Protein AF-A0AAP3HEU4-F1 (afdb_monomer)

Nearest PDB structures (foldseek):
  7ubt-assembly1_A  TM=2.740E-01  e=4.460E+00  Homo sapiens

Secondary structure (DSSP, 8-state):
--SHHHHHHHHHHHHHHHHHHHHHHHHHHHHHHHTTS-STTHHHHHT--HHHH--HHHHHT-S-HHHHHHHHHHHHHHHHHHHHHHHH-TTTHHHHHTTTHHHHHHHHHHHHHHHHS--

Sequence (119 aa):
MNNTETDDAFNELNNLLQLLLPELNAFKDLVKDMAKVDSPYQKSFNHIVILLNMTESQIQSNIDIQKTIILIVKELNSFSQILDKISTDHDVIELYSKGDLLDKCVNLQTNLIKKFGSS

Radius of gyration: 16.35 Å; Cα contacts (8 Å, |Δi|>4): 68; chains: 1; bounding box: 33×30×54 Å

Organism: Legionella pneumophila (NCBI:txid446)

Mean predicted aligned error: 6.23 Å

pLDDT: mean 82.94, std 11.06, range [43.22, 93.25]

Structure (mmCIF, N/CA/C/O backbone):
data_AF-A0AAP3HEU4-F1
#
_entry.id   AF-A0AAP3HEU4-F1
#
loop_
_atom_site.group_PDB
_atom_site.id
_atom_site.type_symbol
_atom_site.label_atom_id
_atom_site.label_alt_id
_atom_site.label_comp_id
_atom_site.label_asym_id
_atom_site.label_entity_id
_atom_site.label_seq_id
_atom_site.pdbx_PDB_ins_code
_atom_site.Cartn_x
_atom_site.Cartn_y
_atom_site.Cartn_z
_atom_site.occupancy
_atom_site.B_iso_or_equiv
_atom_site.auth_seq_id
_atom_site.auth_comp_id
_atom_site.auth_asym_id
_atom_site.auth_atom_id
_atom_site.pdbx_PDB_model_num
ATOM 1 N N . MET A 1 1 ? -16.391 7.093 38.609 1.00 46.06 1 MET A N 1
ATOM 2 C CA . MET A 1 1 ? -15.994 8.117 37.619 1.00 46.06 1 MET A CA 1
ATOM 3 C C . MET A 1 1 ? -14.765 7.588 36.892 1.00 46.06 1 MET A C 1
ATOM 5 O O . MET A 1 1 ? -13.949 6.984 37.577 1.00 46.06 1 MET A O 1
ATOM 9 N N . ASN A 1 2 ? -14.700 7.778 35.565 1.00 43.22 2 ASN A N 1
ATOM 10 C CA . ASN A 1 2 ? -13.599 7.451 34.623 1.00 43.22 2 ASN A CA 1
ATOM 11 C C . ASN A 1 2 ? -13.754 6.242 33.668 1.00 43.22 2 ASN A C 1
ATOM 13 O O . ASN A 1 2 ? -12.744 5.663 33.299 1.00 43.22 2 ASN A O 1
ATOM 17 N N . ASN A 1 3 ? -14.963 5.895 33.202 1.00 51.62 3 ASN A N 1
ATOM 18 C CA . ASN A 1 3 ? -15.101 4.961 32.058 1.00 51.62 3 ASN A CA 1
ATOM 19 C C . ASN A 1 3 ? -15.446 5.646 30.721 1.00 51.62 3 ASN A C 1
ATOM 21 O O . ASN A 1 3 ? -15.232 5.059 29.675 1.00 51.62 3 ASN A O 1
ATOM 25 N N . THR A 1 4 ? -15.947 6.884 30.723 1.00 55.34 4 THR A N 1
ATOM 26 C CA . THR A 1 4 ? -16.428 7.548 29.497 1.00 55.34 4 THR A CA 1
ATOM 27 C C . THR A 1 4 ? -15.299 8.043 28.588 1.00 55.34 4 THR A C 1
ATOM 29 O O . THR A 1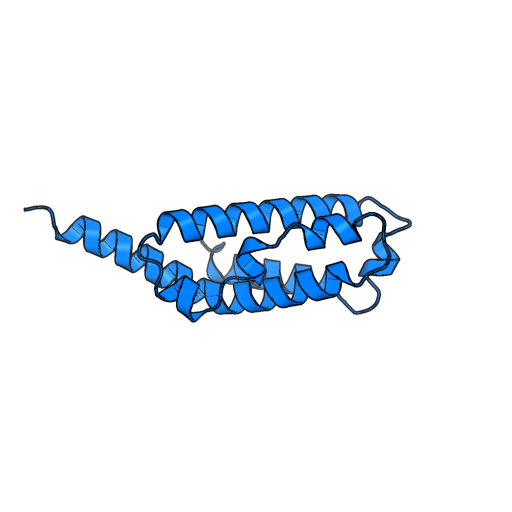 4 ? -15.367 7.856 27.384 1.00 55.34 4 THR A O 1
ATOM 32 N N . GLU A 1 5 ? -14.215 8.593 29.146 1.00 55.31 5 GLU A N 1
ATOM 33 C CA . GLU A 1 5 ? -13.102 9.135 28.342 1.00 55.31 5 GLU A CA 1
ATOM 34 C C . GLU A 1 5 ? -12.313 8.049 27.590 1.00 55.31 5 GLU A C 1
ATOM 36 O O . GLU A 1 5 ? -11.779 8.289 26.509 1.00 55.31 5 GLU A O 1
ATOM 41 N N . THR A 1 6 ? -12.228 6.843 28.158 1.00 61.78 6 THR A N 1
ATOM 42 C CA . THR A 1 6 ? -11.508 5.715 27.545 1.00 61.78 6 THR A CA 1
ATOM 43 C C . THR A 1 6 ? -12.317 5.089 26.413 1.00 61.78 6 THR A C 1
ATOM 45 O O . THR A 1 6 ? -11.745 4.725 25.385 1.00 61.78 6 THR A O 1
ATOM 48 N N . ASP A 1 7 ? -13.639 5.025 26.580 1.00 73.31 7 ASP A N 1
ATOM 49 C CA . ASP A 1 7 ? -14.566 4.550 25.555 1.00 73.31 7 ASP A CA 1
ATOM 50 C C . ASP A 1 7 ? -14.636 5.533 24.375 1.00 73.31 7 ASP A C 1
ATOM 52 O O . ASP A 1 7 ? -14.619 5.108 23.220 1.00 73.31 7 ASP A O 1
ATOM 56 N N . ASP A 1 8 ? -14.623 6.844 24.638 1.00 80.38 8 ASP A N 1
ATOM 57 C CA . ASP A 1 8 ? -14.646 7.876 23.594 1.00 80.38 8 ASP A CA 1
ATOM 58 C C . ASP A 1 8 ? -13.374 7.851 22.731 1.00 80.38 8 ASP A C 1
ATOM 60 O O . ASP A 1 8 ? -13.462 7.803 21.502 1.00 80.38 8 ASP A O 1
ATOM 64 N N . ALA A 1 9 ? -12.192 7.779 23.353 1.00 79.38 9 ALA A N 1
ATOM 65 C CA . ALA A 1 9 ? -10.923 7.678 22.629 1.00 79.38 9 ALA A CA 1
ATOM 66 C C . ALA A 1 9 ? -10.810 6.372 21.821 1.00 79.38 9 ALA A C 1
ATOM 68 O O . ALA A 1 9 ? -10.299 6.360 20.700 1.00 79.38 9 ALA A O 1
ATOM 69 N N . PHE A 1 10 ? -11.303 5.256 22.368 1.00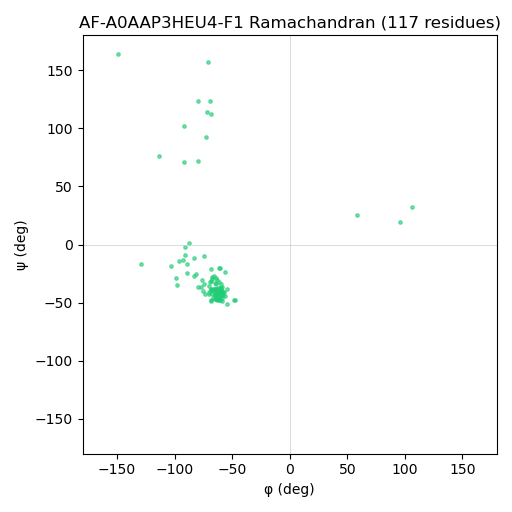 82.50 10 PHE A N 1
ATOM 70 C CA . PHE A 1 10 ? -11.346 3.985 21.647 1.00 82.50 10 PHE A CA 1
ATOM 71 C C . PHE A 1 10 ? -12.278 4.058 20.431 1.00 82.50 10 PHE A C 1
ATOM 73 O O . PHE A 1 10 ? -11.908 3.619 19.339 1.00 82.50 10 PHE A O 1
ATOM 80 N N . ASN A 1 11 ? -13.462 4.651 20.596 1.00 84.44 11 ASN A N 1
ATOM 81 C CA . ASN A 1 11 ? -14.427 4.835 19.516 1.00 84.44 11 ASN A CA 1
ATOM 82 C C . ASN A 1 11 ? -13.880 5.747 18.413 1.00 84.44 11 ASN A C 1
ATOM 84 O O . ASN A 1 11 ? -14.064 5.453 17.232 1.00 84.44 11 ASN A O 1
ATOM 88 N N . GLU A 1 12 ? -13.166 6.813 18.772 1.00 85.25 12 GLU A N 1
ATOM 89 C CA . GLU A 1 12 ? -12.514 7.703 17.812 1.00 85.25 12 GLU A CA 1
ATOM 90 C C . GLU A 1 12 ? -11.439 6.970 17.001 1.00 85.25 12 GLU A C 1
ATOM 92 O O . GLU A 1 12 ? -11.460 7.011 15.769 1.00 85.25 12 GLU A O 1
ATOM 97 N N . LEU A 1 13 ? -10.558 6.211 17.662 1.00 84.06 13 LEU A N 1
ATOM 98 C CA . LEU A 1 13 ? -9.556 5.388 16.978 1.00 84.06 13 LEU A CA 1
ATOM 99 C C . LEU A 1 13 ? -10.202 4.352 16.053 1.00 84.06 13 LEU A C 1
ATOM 101 O O . LEU A 1 13 ? -9.718 4.134 14.941 1.00 84.06 13 LEU A O 1
ATOM 105 N N . ASN A 1 14 ? -11.303 3.733 16.484 1.00 83.69 14 ASN A N 1
ATOM 106 C CA . ASN A 1 14 ? -12.040 2.778 15.663 1.00 83.69 14 ASN A CA 1
ATOM 107 C C . ASN A 1 14 ? -12.637 3.455 14.428 1.00 83.69 14 ASN A C 1
ATOM 109 O O . ASN A 1 14 ? -12.459 2.962 13.317 1.00 83.69 14 ASN A O 1
ATOM 113 N N . ASN A 1 15 ? -13.253 4.625 14.588 1.00 86.00 15 ASN A N 1
ATOM 114 C CA . ASN A 1 15 ? -13.780 5.403 13.469 1.00 86.00 15 ASN A CA 1
ATOM 115 C C . ASN A 1 15 ? -12.675 5.790 12.473 1.00 86.00 15 ASN A C 1
ATOM 117 O O . ASN A 1 15 ? -12.856 5.629 11.265 1.00 86.00 15 ASN A O 1
ATOM 121 N N . LEU A 1 16 ? -11.511 6.229 12.960 1.00 85.19 16 LEU A N 1
ATOM 122 C CA . LEU A 1 16 ? -10.353 6.530 12.113 1.00 85.19 16 LEU A CA 1
ATOM 123 C C . LEU A 1 16 ? -9.886 5.294 11.334 1.00 85.19 16 LEU A C 1
ATOM 125 O O . LEU A 1 16 ? -9.630 5.380 10.131 1.00 85.19 16 LEU A O 1
ATOM 129 N N . LEU A 1 17 ? -9.829 4.133 11.989 1.00 85.31 17 LEU A N 1
ATOM 130 C CA . LEU A 1 17 ? -9.461 2.879 11.340 1.00 85.31 17 LEU A CA 1
ATOM 131 C C . LEU A 1 17 ? -10.474 2.479 10.256 1.00 85.31 17 LEU A C 1
ATOM 133 O O . LEU A 1 17 ? -10.060 2.092 9.164 1.00 85.31 17 LEU A O 1
ATOM 137 N N . GLN A 1 18 ? -11.780 2.635 10.505 1.00 84.50 18 GLN A N 1
ATOM 138 C CA . GLN A 1 18 ? -12.824 2.373 9.504 1.00 84.50 18 GLN A CA 1
ATOM 139 C C . GLN A 1 18 ? -12.690 3.282 8.276 1.00 84.50 18 GLN A C 1
ATOM 141 O O . GLN A 1 18 ? -12.808 2.817 7.143 1.00 84.50 18 GLN A O 1
ATOM 146 N N . LEU A 1 19 ? -12.392 4.569 8.475 1.00 86.44 19 LEU A N 1
ATOM 147 C CA . LEU A 1 19 ? -12.167 5.512 7.372 1.00 86.44 19 LEU A CA 1
ATOM 148 C C . LEU A 1 19 ? -10.937 5.148 6.527 1.00 86.44 19 LEU A C 1
ATOM 150 O O . LEU A 1 19 ? -10.896 5.446 5.324 1.00 86.44 19 LEU A O 1
ATOM 154 N N . LEU A 1 20 ? -9.950 4.503 7.153 1.00 85.75 20 LEU A N 1
ATOM 155 C CA . LEU A 1 20 ? -8.694 4.100 6.535 1.00 85.75 20 LEU A CA 1
ATOM 156 C C . LEU A 1 20 ? -8.797 2.769 5.774 1.00 85.75 20 LEU A C 1
ATOM 158 O O . LEU A 1 20 ? -8.058 2.579 4.812 1.00 85.75 20 LEU A O 1
ATOM 162 N N . LEU A 1 21 ? -9.717 1.870 6.146 1.00 85.38 21 LEU A N 1
ATOM 163 C CA . LEU A 1 21 ? -9.851 0.524 5.560 1.00 85.38 21 LEU A CA 1
ATOM 164 C C . LEU A 1 21 ? -9.857 0.479 4.018 1.00 85.38 21 LEU A C 1
ATOM 166 O O . LEU A 1 21 ? -9.084 -0.310 3.466 1.00 85.38 21 LEU A O 1
ATOM 170 N N . PRO A 1 22 ? -10.633 1.317 3.297 1.00 86.94 22 PRO A N 1
ATOM 171 C CA . PRO A 1 22 ? -10.604 1.319 1.834 1.00 86.94 22 PRO A CA 1
ATOM 172 C C . PRO A 1 22 ? -9.213 1.638 1.276 1.00 86.94 22 PRO A C 1
ATOM 174 O O . PRO A 1 22 ? -8.773 1.023 0.306 1.00 86.94 22 PRO A O 1
ATOM 177 N N . GLU A 1 23 ? -8.491 2.545 1.936 1.00 88.19 23 GLU A N 1
ATOM 178 C CA . GLU A 1 23 ? -7.147 2.945 1.519 1.00 88.19 23 GLU A CA 1
ATOM 179 C C . GLU A 1 23 ? -6.105 1.890 1.873 1.00 88.19 23 GLU A C 1
ATOM 181 O O . GLU A 1 23 ? -5.154 1.699 1.122 1.00 88.19 23 GLU A O 1
ATOM 186 N N . LEU A 1 24 ? -6.302 1.137 2.959 1.00 87.69 24 LEU A N 1
ATOM 187 C CA . LEU A 1 24 ? -5.466 -0.026 3.256 1.00 87.69 24 LEU A CA 1
ATOM 188 C C . LEU A 1 24 ? -5.634 -1.113 2.199 1.00 87.69 24 LEU A C 1
ATOM 190 O O . LEU A 1 24 ? -4.650 -1.741 1.827 1.00 87.69 24 LEU A O 1
ATOM 194 N N . ASN A 1 25 ? -6.846 -1.342 1.696 1.00 85.88 25 ASN A N 1
ATOM 195 C CA . ASN A 1 25 ? -7.062 -2.311 0.624 1.00 85.88 25 ASN A CA 1
ATOM 196 C C . ASN A 1 25 ? -6.392 -1.852 -0.683 1.00 85.88 25 ASN A C 1
ATOM 198 O O . ASN A 1 25 ? -5.627 -2.619 -1.268 1.00 85.88 25 ASN A O 1
ATOM 202 N N . ALA A 1 26 ? -6.565 -0.583 -1.070 1.00 88.25 26 ALA A N 1
ATOM 203 C CA . ALA A 1 26 ? -5.864 -0.004 -2.219 1.00 88.25 26 ALA A CA 1
ATOM 204 C C . ALA A 1 26 ? -4.333 -0.073 -2.062 1.00 88.25 26 ALA A C 1
ATOM 206 O O . ALA A 1 26 ? -3.623 -0.434 -3.000 1.00 88.25 26 ALA A O 1
ATOM 207 N N . PHE A 1 27 ? -3.824 0.201 -0.859 1.00 90.25 27 PHE A N 1
ATOM 208 C CA . PHE A 1 27 ? -2.411 0.062 -0.521 1.00 90.25 27 PHE A CA 1
ATOM 209 C C . PHE A 1 27 ? -1.912 -1.377 -0.689 1.00 90.25 27 PHE A C 1
ATOM 211 O O . PHE A 1 27 ? -0.861 -1.593 -1.288 1.00 90.25 27 PHE A O 1
ATOM 218 N N . LYS A 1 28 ? -2.662 -2.377 -0.205 1.00 88.88 28 LYS A N 1
ATOM 219 C CA . LYS A 1 28 ? -2.275 -3.791 -0.337 1.00 88.88 28 LYS A CA 1
ATOM 220 C C . LYS A 1 28 ? -2.150 -4.209 -1.797 1.00 88.88 28 LYS A C 1
ATOM 222 O O . LYS A 1 28 ? -1.188 -4.883 -2.161 1.00 88.88 28 LYS A O 1
ATOM 227 N N . ASP A 1 29 ? -3.111 -3.825 -2.627 1.00 89.19 29 ASP A N 1
ATOM 228 C CA . ASP A 1 29 ? -3.085 -4.172 -4.047 1.00 89.19 29 ASP A CA 1
ATOM 229 C C . ASP A 1 29 ? -1.948 -3.455 -4.775 1.00 89.19 29 ASP A C 1
ATOM 231 O O . ASP A 1 29 ? -1.223 -4.076 -5.554 1.00 89.19 29 ASP A O 1
ATOM 235 N N . LEU A 1 30 ? -1.699 -2.193 -4.425 1.00 91.19 30 LEU A N 1
ATOM 236 C CA . LEU A 1 30 ? -0.579 -1.429 -4.954 1.00 91.19 30 LEU A CA 1
ATOM 237 C C . LEU A 1 30 ? 0.771 -2.062 -4.605 1.00 91.19 30 LEU A C 1
ATOM 239 O O . LEU A 1 30 ? 1.597 -2.253 -5.490 1.00 91.19 30 LEU A O 1
ATOM 243 N N . VAL A 1 31 ? 0.995 -2.454 -3.348 1.00 91.69 31 VAL A N 1
ATOM 244 C CA . VAL A 1 31 ? 2.230 -3.140 -2.930 1.00 91.69 31 VAL A CA 1
ATOM 245 C C . VAL A 1 31 ? 2.421 -4.450 -3.699 1.00 91.69 31 VAL A C 1
ATOM 247 O O . VAL A 1 31 ? 3.533 -4.736 -4.145 1.00 91.69 31 VAL A O 1
ATOM 250 N N . LYS A 1 32 ? 1.353 -5.234 -3.907 1.00 90.12 32 LYS A N 1
ATOM 251 C CA . LYS A 1 32 ? 1.419 -6.471 -4.705 1.00 90.12 32 LYS A CA 1
ATOM 252 C C . LYS A 1 32 ? 1.797 -6.198 -6.155 1.00 90.12 32 LYS A C 1
ATOM 254 O O . LYS A 1 32 ? 2.556 -6.972 -6.728 1.00 90.12 32 LYS A O 1
ATOM 259 N N . ASP A 1 33 ? 1.262 -5.142 -6.756 1.00 91.50 33 ASP A N 1
ATOM 260 C CA . ASP A 1 33 ? 1.595 -4.775 -8.131 1.00 91.50 33 ASP A CA 1
ATOM 261 C C . ASP A 1 33 ? 3.036 -4.256 -8.239 1.00 91.50 33 ASP A C 1
ATOM 263 O O . ASP A 1 33 ? 3.785 -4.704 -9.105 1.00 91.50 33 ASP A O 1
ATOM 267 N N . MET A 1 34 ? 3.472 -3.422 -7.293 1.00 92.12 34 MET A N 1
ATOM 268 C CA . MET A 1 34 ? 4.854 -2.940 -7.184 1.00 92.12 34 MET A CA 1
ATOM 269 C C . MET A 1 34 ? 5.868 -4.081 -7.000 1.00 92.12 34 MET A C 1
ATOM 271 O O . MET A 1 34 ? 6.982 -4.018 -7.521 1.00 92.12 34 MET A O 1
ATOM 275 N N . ALA A 1 35 ? 5.481 -5.149 -6.297 1.00 91.88 35 ALA A N 1
ATOM 276 C CA . ALA A 1 35 ? 6.299 -6.342 -6.083 1.00 91.88 35 ALA A CA 1
ATOM 277 C C . ALA A 1 35 ? 6.418 -7.259 -7.320 1.00 91.88 35 ALA A C 1
ATOM 279 O O . ALA A 1 35 ? 7.217 -8.200 -7.318 1.00 91.88 35 ALA A O 1
ATOM 280 N N . LYS A 1 36 ? 5.635 -7.018 -8.380 1.00 91.62 36 LYS A N 1
ATOM 281 C CA . LYS A 1 36 ? 5.745 -7.744 -9.659 1.00 91.62 36 LYS A CA 1
ATOM 282 C C . LYS A 1 36 ? 6.717 -7.081 -10.630 1.00 91.62 36 LYS A C 1
ATOM 284 O O . LYS A 1 36 ? 7.114 -7.724 -11.598 1.00 91.62 36 LYS A O 1
ATOM 289 N N . VAL A 1 37 ? 7.073 -5.819 -10.396 1.00 92.62 37 VAL A N 1
ATOM 290 C CA . VAL A 1 37 ? 8.024 -5.092 -11.239 1.00 92.62 37 VAL A CA 1
ATOM 291 C C . VAL A 1 37 ? 9.410 -5.698 -11.044 1.00 92.62 37 VAL A C 1
ATOM 293 O O . VAL A 1 37 ? 9.902 -5.775 -9.917 1.00 92.62 37 VAL A O 1
ATOM 296 N N . ASP A 1 38 ? 10.028 -6.132 -12.140 1.00 92.44 38 ASP A N 1
ATOM 297 C CA . ASP A 1 38 ? 11.398 -6.642 -12.144 1.00 92.44 38 ASP A CA 1
ATOM 298 C C . ASP A 1 38 ? 12.371 -5.474 -11.950 1.00 92.44 38 ASP A C 1
ATOM 300 O O . ASP A 1 38 ? 12.712 -4.753 -12.887 1.00 92.44 38 ASP A O 1
ATOM 304 N N . SER A 1 39 ? 12.732 -5.218 -10.694 1.00 92.19 39 SER A N 1
ATOM 305 C CA . SER A 1 39 ? 13.608 -4.118 -10.304 1.00 92.19 39 SER A CA 1
ATOM 306 C C . SER A 1 39 ? 14.431 -4.478 -9.062 1.00 92.19 39 SER A C 1
ATOM 308 O O . SER A 1 39 ? 14.053 -5.370 -8.289 1.00 92.19 39 SER A O 1
ATOM 310 N N . PRO A 1 40 ? 15.507 -3.725 -8.770 1.00 92.75 40 PRO A N 1
ATOM 311 C CA . PRO A 1 40 ? 16.252 -3.865 -7.518 1.00 92.75 40 PRO A CA 1
ATOM 312 C C . PRO A 1 40 ? 15.387 -3.701 -6.253 1.00 92.75 40 PRO A C 1
ATOM 314 O O . PRO A 1 40 ? 15.737 -4.218 -5.190 1.00 92.75 40 PRO A O 1
ATOM 317 N N . TYR A 1 41 ? 14.243 -3.012 -6.348 1.00 92.31 41 TYR A N 1
ATOM 318 C CA . TYR A 1 41 ? 13.341 -2.747 -5.224 1.00 92.31 41 TYR A CA 1
ATOM 319 C C . TYR A 1 41 ? 12.254 -3.806 -5.035 1.00 92.31 41 TYR A C 1
ATOM 321 O O . TYR A 1 41 ? 11.598 -3.796 -3.994 1.00 92.31 41 TYR A O 1
ATOM 329 N N . GLN A 1 42 ? 12.094 -4.751 -5.967 1.00 90.75 42 GLN A N 1
ATOM 330 C CA . GLN A 1 42 ? 11.061 -5.790 -5.925 1.00 90.75 42 GLN A CA 1
ATOM 331 C C . GLN A 1 42 ? 10.971 -6.488 -4.555 1.00 90.75 42 GLN A C 1
ATOM 333 O O . GLN A 1 42 ? 9.900 -6.604 -3.955 1.00 90.75 42 GLN A O 1
ATOM 338 N N . LYS A 1 43 ? 12.121 -6.906 -4.008 1.00 88.50 43 LYS A N 1
ATOM 339 C CA . LYS A 1 43 ? 12.199 -7.582 -2.701 1.00 88.50 43 LYS A CA 1
ATOM 340 C C . LYS A 1 43 ? 11.805 -6.681 -1.528 1.00 88.50 43 LYS A C 1
ATOM 342 O O . LYS A 1 43 ? 11.322 -7.191 -0.524 1.00 88.50 43 LYS A O 1
ATOM 347 N N . SER A 1 44 ? 11.976 -5.366 -1.657 1.00 89.44 44 SER A N 1
ATOM 348 C CA . SER A 1 44 ? 11.594 -4.407 -0.615 1.00 89.44 44 SER A CA 1
ATOM 349 C C . SER A 1 44 ? 10.077 -4.364 -0.433 1.00 89.44 44 SER A C 1
ATOM 351 O O . SER A 1 44 ? 9.606 -4.335 0.700 1.00 89.44 44 SER A O 1
ATOM 353 N N . PHE A 1 45 ? 9.307 -4.450 -1.523 1.00 88.44 45 PHE A N 1
ATOM 354 C CA . PHE A 1 45 ? 7.845 -4.540 -1.445 1.00 88.44 45 PHE A CA 1
ATOM 355 C C . PHE A 1 45 ? 7.374 -5.888 -0.895 1.00 88.44 45 PHE A C 1
ATOM 357 O O . PHE A 1 45 ? 6.441 -5.924 -0.099 1.00 88.44 45 PHE A O 1
ATOM 364 N N . ASN A 1 46 ? 8.070 -6.985 -1.215 1.00 77.56 46 ASN A N 1
ATOM 365 C CA . ASN A 1 46 ? 7.785 -8.298 -0.621 1.00 77.56 46 ASN A CA 1
ATOM 366 C C . ASN A 1 46 ? 7.967 -8.334 0.902 1.00 77.56 46 ASN A C 1
ATOM 368 O O . ASN A 1 46 ? 7.444 -9.241 1.537 1.00 77.56 46 ASN A O 1
ATOM 372 N N . HIS A 1 47 ? 8.712 -7.397 1.496 1.00 77.94 47 HIS A N 1
ATOM 373 C CA . HIS A 1 47 ? 8.879 -7.314 2.948 1.00 77.94 47 HIS A CA 1
ATOM 374 C C . HIS A 1 47 ? 7.729 -6.575 3.655 1.00 77.94 47 HIS A C 1
ATOM 376 O O . HIS A 1 47 ? 7.604 -6.697 4.873 1.00 77.94 47 HIS A O 1
ATOM 382 N N . ILE A 1 48 ? 6.848 -5.892 2.914 1.00 82.62 48 ILE A N 1
ATOM 383 C CA . ILE A 1 48 ? 5.620 -5.274 3.439 1.00 82.62 48 ILE A CA 1
ATOM 384 C C . ILE A 1 48 ? 4.561 -6.375 3.586 1.00 82.62 48 ILE A C 1
ATOM 386 O O . ILE A 1 48 ? 3.649 -6.505 2.782 1.00 82.62 48 ILE A O 1
ATOM 390 N N . VAL A 1 49 ? 4.723 -7.258 4.574 1.00 67.38 49 VAL A N 1
ATOM 391 C CA . VAL A 1 49 ? 3.968 -8.529 4.659 1.00 67.38 49 VAL A CA 1
ATOM 392 C C . VAL A 1 49 ? 2.768 -8.446 5.600 1.00 67.38 49 VAL A C 1
ATOM 394 O O . VAL A 1 49 ? 1.737 -9.074 5.360 1.00 67.38 49 VAL A O 1
ATOM 397 N N . ILE A 1 50 ? 2.882 -7.688 6.692 1.00 69.12 50 ILE A N 1
ATOM 398 C CA . ILE A 1 50 ? 1.920 -7.772 7.800 1.00 69.12 50 ILE A CA 1
ATOM 399 C C . ILE A 1 50 ? 0.553 -7.236 7.374 1.00 69.12 50 ILE A C 1
ATOM 401 O O . ILE A 1 50 ? -0.448 -7.930 7.536 1.00 69.12 50 ILE A O 1
ATOM 405 N N . LEU A 1 51 ? 0.502 -6.057 6.747 1.00 68.69 51 LEU A N 1
ATOM 406 C CA . LEU A 1 51 ? -0.760 -5.523 6.228 1.00 68.69 51 LEU A CA 1
ATOM 407 C C . LEU A 1 51 ? -1.342 -6.383 5.107 1.00 68.69 51 LEU A C 1
ATOM 409 O O . LEU A 1 51 ? -2.556 -6.572 5.069 1.00 68.69 51 LEU A O 1
ATOM 413 N N . LEU A 1 52 ? -0.499 -6.930 4.225 1.00 70.75 52 LEU A N 1
ATOM 414 C CA . LEU A 1 52 ? -0.949 -7.795 3.130 1.00 70.75 52 LEU A CA 1
ATOM 415 C C . LEU A 1 52 ? -1.650 -9.061 3.636 1.00 70.75 52 LEU A C 1
ATOM 417 O O . LEU A 1 52 ? -2.580 -9.534 2.985 1.00 70.75 52 LEU A O 1
ATOM 421 N N . ASN A 1 53 ? -1.228 -9.575 4.793 1.00 74.75 53 ASN A N 1
ATOM 422 C CA . ASN A 1 53 ? -1.745 -10.811 5.377 1.00 74.75 53 ASN A CA 1
ATOM 423 C C . ASN A 1 53 ? -2.900 -10.605 6.365 1.00 74.75 53 ASN A C 1
ATOM 425 O O . ASN A 1 53 ? -3.565 -11.576 6.723 1.00 74.75 53 ASN A O 1
ATOM 429 N N . MET A 1 54 ? -3.156 -9.375 6.817 1.00 75.31 54 MET A N 1
ATOM 430 C CA . MET A 1 54 ? -4.317 -9.082 7.656 1.00 75.31 54 MET A CA 1
ATOM 431 C C . MET A 1 54 ? -5.572 -8.956 6.790 1.00 75.31 54 MET A C 1
ATOM 433 O O . MET A 1 54 ? -5.644 -8.120 5.888 1.00 75.31 54 MET A O 1
ATOM 437 N N . THR A 1 55 ? -6.592 -9.755 7.082 1.00 72.94 55 THR A N 1
ATOM 438 C CA . THR A 1 55 ? -7.936 -9.576 6.518 1.00 72.94 55 THR A CA 1
ATOM 439 C C . THR A 1 55 ? -8.606 -8.337 7.109 1.00 72.94 55 THR A C 1
ATOM 441 O O . THR A 1 55 ? -8.280 -7.901 8.212 1.00 72.94 55 THR A O 1
ATOM 444 N N . GLU A 1 56 ? -9.576 -7.773 6.394 1.00 73.06 56 GLU A N 1
ATOM 445 C CA . GLU A 1 56 ? -10.387 -6.657 6.895 1.00 73.06 56 GLU A CA 1
ATOM 446 C C . GLU A 1 56 ? -11.085 -7.011 8.216 1.00 73.06 56 GLU A C 1
ATOM 448 O O . GLU A 1 5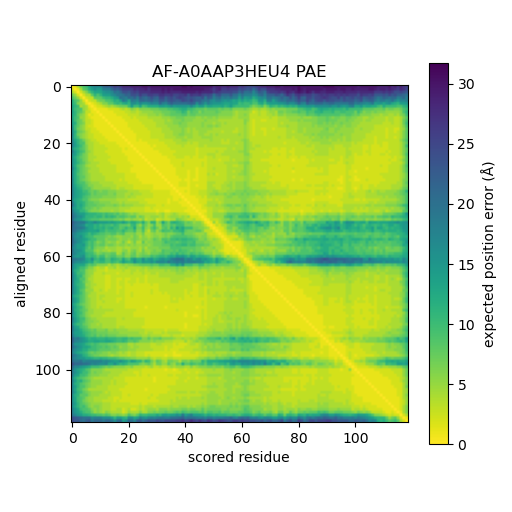6 ? -11.023 -6.244 9.172 1.00 73.06 56 GLU A O 1
ATOM 453 N N . SER A 1 57 ? -11.610 -8.237 8.324 1.00 73.00 57 SER A N 1
ATOM 454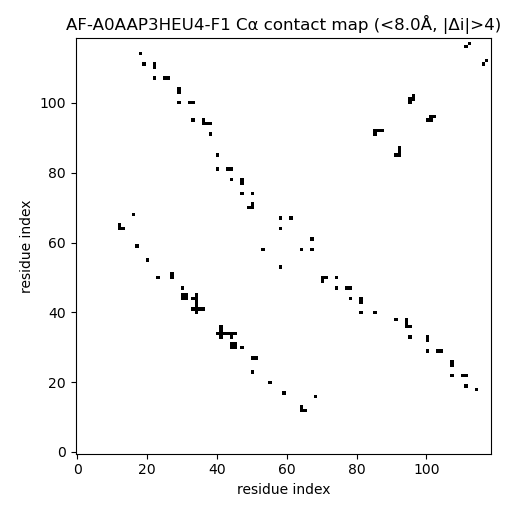 C CA . SER A 1 57 ? -12.181 -8.761 9.569 1.00 73.00 57 SER A CA 1
ATOM 455 C C . SER A 1 57 ? -11.173 -8.767 10.723 1.00 73.00 57 SER A C 1
ATOM 457 O O . SER A 1 57 ? -11.538 -8.375 11.823 1.00 73.00 57 SER A O 1
ATOM 459 N N . GLN A 1 58 ? -9.909 -9.137 10.486 1.00 73.94 58 GLN A N 1
ATOM 460 C CA . GLN A 1 58 ? -8.865 -9.113 11.521 1.00 73.94 58 GLN A CA 1
ATOM 461 C C . GLN A 1 58 ? -8.464 -7.698 11.934 1.00 73.94 58 GLN A C 1
ATOM 463 O O . GLN A 1 58 ? -8.100 -7.492 13.087 1.00 73.94 58 GLN A O 1
ATOM 468 N N . ILE A 1 59 ? -8.510 -6.732 11.014 1.00 74.81 59 ILE A N 1
ATOM 469 C CA . ILE A 1 59 ? -8.259 -5.319 11.323 1.00 74.81 59 ILE A CA 1
ATOM 470 C C . ILE A 1 59 ? -9.390 -4.775 12.207 1.00 74.81 59 ILE A C 1
ATOM 472 O O . ILE A 1 59 ? -9.121 -4.104 13.198 1.00 74.81 59 ILE A O 1
ATOM 476 N N . GLN A 1 60 ? -10.639 -5.121 11.892 1.00 68.12 60 GLN A N 1
ATOM 477 C CA . GLN A 1 60 ? -11.831 -4.683 12.626 1.00 68.12 60 GLN A CA 1
ATOM 478 C C . GLN A 1 60 ? -12.013 -5.390 13.974 1.00 68.12 60 GLN A C 1
ATOM 480 O O . GLN A 1 60 ? -12.500 -4.790 14.926 1.00 68.12 60 GLN A O 1
ATOM 485 N N . SER A 1 61 ? -11.634 -6.667 14.070 1.00 69.88 61 SER A N 1
ATOM 486 C CA . SER A 1 61 ? -11.780 -7.467 15.289 1.00 69.88 61 SER A CA 1
ATOM 487 C C . SER A 1 61 ? -10.593 -7.333 16.243 1.00 69.88 61 SER A C 1
ATOM 489 O O . SER A 1 61 ? -10.550 -8.047 17.248 1.00 69.88 61 SER A O 1
ATOM 491 N N . ASN A 1 62 ? -9.579 -6.523 15.912 1.00 65.81 62 ASN A N 1
ATOM 492 C CA . ASN A 1 62 ? -8.373 -6.472 16.723 1.00 65.81 62 ASN A CA 1
ATOM 493 C C . ASN A 1 62 ? -8.653 -5.761 18.046 1.00 65.81 62 ASN A C 1
ATOM 495 O O . ASN A 1 62 ? -8.890 -4.556 18.092 1.00 65.81 62 ASN A O 1
ATOM 499 N N . ILE A 1 63 ? -8.558 -6.532 19.129 1.00 65.06 63 ILE A N 1
ATOM 500 C CA . ILE A 1 63 ? -8.691 -6.057 20.510 1.00 65.06 63 ILE A CA 1
ATOM 501 C C . ILE A 1 63 ? -7.609 -5.004 20.827 1.00 65.06 63 ILE A C 1
ATOM 503 O O . ILE A 1 63 ? -7.788 -4.188 21.726 1.00 65.06 63 ILE A O 1
ATOM 507 N N . ASP A 1 64 ? -6.513 -4.971 20.058 1.00 79.75 64 ASP A N 1
ATOM 508 C CA . ASP A 1 64 ? -5.442 -3.984 20.181 1.00 79.75 64 ASP A CA 1
ATOM 509 C C . ASP A 1 64 ? -5.368 -3.059 18.952 1.00 79.75 64 ASP A C 1
ATOM 511 O O . ASP A 1 64 ? -4.516 -3.176 18.056 1.00 79.75 64 ASP A O 1
ATOM 515 N N . ILE A 1 65 ? -6.317 -2.123 18.901 1.00 80.88 65 ILE A N 1
ATOM 516 C CA . ILE A 1 65 ? -6.414 -1.117 17.842 1.00 80.88 65 ILE A CA 1
ATOM 517 C C . ILE A 1 65 ? -5.154 -0.249 17.740 1.00 80.88 65 ILE A C 1
ATOM 519 O O . ILE A 1 65 ? -4.701 0.062 16.638 1.00 80.88 65 ILE A O 1
ATOM 523 N N . GLN A 1 66 ? -4.526 0.074 18.874 1.00 80.62 66 GLN A N 1
ATOM 524 C CA . GLN A 1 66 ? -3.309 0.882 18.911 1.00 80.62 66 GLN A CA 1
ATOM 525 C C . GLN A 1 66 ? -2.147 0.167 18.222 1.00 80.62 66 GLN A C 1
ATOM 527 O O . GLN A 1 66 ? -1.489 0.756 17.363 1.00 80.62 66 GLN A O 1
ATOM 532 N N . LYS A 1 67 ? -1.920 -1.121 18.522 1.00 82.75 67 LYS A N 1
ATOM 533 C CA . LYS A 1 67 ? -0.905 -1.913 17.808 1.00 82.75 67 LYS A CA 1
ATOM 534 C C . LYS A 1 67 ? -1.188 -1.991 16.313 1.00 82.75 67 LYS A C 1
ATOM 536 O O . LYS A 1 67 ? -0.254 -1.906 15.520 1.00 82.75 67 LYS A O 1
ATOM 541 N N . THR A 1 68 ? -2.456 -2.124 15.928 1.00 83.81 68 THR A N 1
ATOM 542 C CA . THR A 1 68 ? -2.855 -2.163 14.513 1.00 83.81 68 THR A CA 1
ATOM 543 C C . THR A 1 68 ? -2.491 -0.862 13.801 1.00 83.81 68 THR A C 1
ATOM 545 O O . THR A 1 68 ? -1.858 -0.900 12.749 1.00 83.81 68 THR A O 1
ATOM 548 N N . ILE A 1 69 ? -2.802 0.287 14.403 1.00 83.81 69 ILE A N 1
ATOM 549 C CA . ILE A 1 69 ? -2.453 1.607 13.861 1.00 83.81 69 ILE A CA 1
ATOM 550 C C . ILE A 1 69 ? -0.932 1.785 13.770 1.00 83.81 69 ILE A C 1
ATOM 552 O O . ILE A 1 69 ? -0.428 2.203 12.730 1.00 83.81 69 ILE A O 1
ATOM 556 N N . ILE A 1 70 ? -0.182 1.416 14.814 1.00 85.75 70 ILE A N 1
ATOM 557 C CA . ILE A 1 70 ? 1.290 1.497 14.812 1.00 85.75 70 ILE A CA 1
ATOM 558 C C . ILE A 1 70 ? 1.884 0.671 13.664 1.00 85.75 70 ILE A C 1
ATOM 560 O O . ILE A 1 70 ? 2.792 1.134 12.970 1.00 85.75 70 ILE A O 1
ATOM 564 N N . LEU A 1 71 ? 1.369 -0.541 13.442 1.00 85.44 71 LEU A N 1
ATOM 565 C CA . LEU A 1 71 ? 1.790 -1.388 12.327 1.00 85.44 71 LEU A CA 1
ATOM 566 C C . LEU A 1 71 ? 1.466 -0.736 10.982 1.00 85.44 71 LEU A C 1
ATOM 568 O O . LEU A 1 71 ? 2.347 -0.660 10.131 1.00 85.44 71 LEU A O 1
ATOM 572 N N . ILE A 1 72 ? 0.249 -0.210 10.813 1.00 86.50 72 ILE A N 1
ATOM 573 C CA . ILE A 1 72 ? -0.154 0.494 9.591 1.00 86.50 72 ILE A CA 1
ATOM 574 C C . ILE A 1 72 ? 0.825 1.625 9.264 1.00 86.50 72 ILE A C 1
ATOM 576 O O . ILE A 1 72 ? 1.354 1.689 8.155 1.00 86.50 72 ILE A O 1
ATOM 580 N N . VAL A 1 73 ? 1.112 2.483 10.244 1.00 86.56 73 VAL A N 1
ATOM 581 C CA . VAL A 1 73 ? 2.035 3.614 10.085 1.00 86.56 73 VAL A CA 1
ATOM 582 C C . VAL A 1 73 ? 3.434 3.135 9.698 1.00 86.56 73 VAL A C 1
ATOM 584 O O . VAL A 1 73 ? 4.054 3.696 8.797 1.00 86.56 73 VAL A O 1
ATOM 587 N N . LYS A 1 74 ? 3.940 2.076 10.339 1.00 88.38 74 LYS A N 1
ATOM 588 C CA . LYS A 1 74 ? 5.266 1.522 10.038 1.00 88.38 74 LYS A CA 1
ATOM 589 C C . LYS A 1 74 ? 5.376 1.025 8.593 1.00 88.38 74 LYS A C 1
ATOM 591 O O . LYS A 1 74 ? 6.388 1.281 7.935 1.00 88.38 74 LYS A O 1
ATOM 596 N N . GLU A 1 75 ? 4.361 0.322 8.107 1.00 88.94 75 GLU A N 1
ATOM 597 C CA . GLU A 1 75 ? 4.344 -0.211 6.743 1.00 88.94 75 GLU A CA 1
ATOM 598 C C . GLU A 1 75 ? 4.190 0.907 5.699 1.00 88.94 75 GLU A C 1
ATOM 600 O O . GLU A 1 75 ? 4.917 0.912 4.707 1.00 88.94 75 GLU A O 1
ATOM 605 N N . LEU A 1 76 ? 3.332 1.906 5.948 1.00 88.88 76 LEU A N 1
ATOM 606 C CA . LEU A 1 76 ? 3.205 3.091 5.086 1.00 88.88 76 LEU A CA 1
ATOM 607 C C . LEU A 1 76 ? 4.519 3.883 5.005 1.00 88.88 76 LEU A C 1
ATOM 609 O O . LEU A 1 76 ? 4.935 4.283 3.919 1.00 88.88 76 LEU A O 1
ATOM 613 N N . ASN A 1 77 ? 5.216 4.055 6.130 1.00 89.44 77 ASN A N 1
ATOM 614 C CA . ASN A 1 77 ? 6.524 4.710 6.155 1.00 89.44 77 ASN A CA 1
ATOM 615 C C . ASN A 1 77 ? 7.574 3.913 5.372 1.00 89.44 77 ASN A C 1
ATOM 617 O O . ASN A 1 77 ? 8.349 4.488 4.610 1.00 89.44 77 ASN A O 1
ATOM 621 N N . SER A 1 78 ? 7.588 2.587 5.533 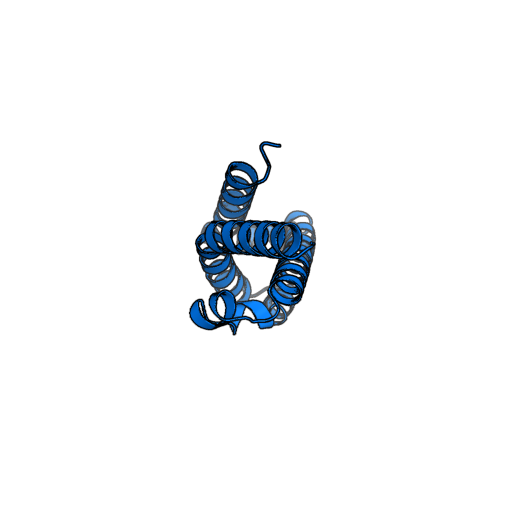1.00 90.75 78 SER A N 1
ATOM 622 C CA . SER A 1 78 ? 8.503 1.709 4.793 1.00 90.75 78 SER A CA 1
ATOM 623 C C . SER A 1 78 ? 8.237 1.783 3.289 1.00 90.75 78 SER A C 1
ATOM 625 O O . SER A 1 78 ? 9.174 1.883 2.501 1.00 90.75 78 SER A O 1
ATOM 627 N N . PHE A 1 79 ? 6.965 1.813 2.890 1.00 91.75 79 PHE A N 1
ATOM 628 C CA . PHE A 1 79 ? 6.561 2.021 1.504 1.00 91.75 79 PHE A CA 1
ATOM 629 C C . PHE A 1 79 ? 7.027 3.373 0.957 1.00 91.75 79 PHE A C 1
ATOM 631 O O . PHE A 1 79 ? 7.642 3.411 -0.107 1.00 91.75 79 PHE A O 1
ATOM 638 N N . SER A 1 80 ? 6.810 4.464 1.700 1.00 90.81 80 SER A N 1
ATOM 639 C CA . SER A 1 80 ? 7.259 5.808 1.308 1.00 90.81 80 SER A CA 1
ATOM 640 C C . SER A 1 80 ? 8.766 5.848 1.055 1.00 90.81 80 SER A C 1
ATOM 642 O O . SER A 1 80 ? 9.202 6.355 0.031 1.00 90.81 80 SER A O 1
ATOM 644 N N . GLN A 1 81 ? 9.567 5.226 1.924 1.00 93.19 81 GLN A N 1
ATOM 645 C CA . GLN A 1 81 ? 11.021 5.162 1.746 1.00 93.19 81 GLN A CA 1
ATOM 646 C C . GLN A 1 81 ? 11.445 4.392 0.489 1.00 93.19 81 GLN A C 1
ATOM 648 O O . GLN A 1 81 ? 12.507 4.664 -0.069 1.00 93.19 81 GLN A O 1
ATOM 653 N N . ILE A 1 82 ? 10.667 3.395 0.059 1.00 93.25 82 ILE A N 1
ATOM 654 C CA . ILE A 1 82 ? 10.932 2.682 -1.195 1.00 93.25 82 ILE A CA 1
ATOM 655 C C . ILE A 1 82 ? 10.573 3.579 -2.384 1.00 93.25 82 ILE A C 1
ATOM 657 O O . ILE A 1 82 ? 11.358 3.662 -3.327 1.00 93.25 82 ILE A O 1
ATOM 661 N N . LEU A 1 83 ? 9.441 4.288 -2.322 1.00 92.62 83 LEU A N 1
ATOM 662 C CA . LEU A 1 83 ? 9.041 5.240 -3.361 1.00 92.62 83 LEU A CA 1
ATOM 663 C C . LEU A 1 83 ? 10.045 6.380 -3.530 1.00 92.62 83 LEU A C 1
ATOM 665 O O . LEU A 1 83 ? 10.364 6.731 -4.661 1.00 92.62 83 LEU A O 1
ATOM 669 N N . ASP A 1 84 ? 10.583 6.914 -2.435 1.00 92.69 84 ASP A N 1
ATOM 670 C CA . ASP A 1 84 ? 11.613 7.955 -2.479 1.00 92.69 84 ASP A CA 1
ATOM 671 C C . ASP A 1 84 ? 12.870 7.465 -3.207 1.00 92.69 84 ASP A C 1
A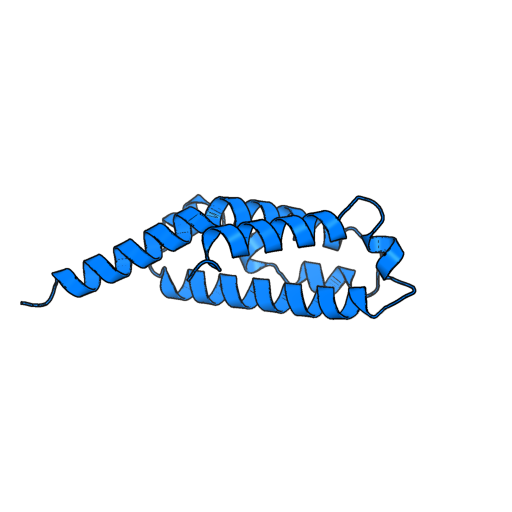TOM 673 O O . ASP A 1 84 ? 13.480 8.196 -3.981 1.00 92.69 84 ASP A O 1
ATOM 677 N N . LYS A 1 85 ? 13.244 6.194 -3.023 1.00 93.12 85 LYS A N 1
ATOM 678 C CA . LYS A 1 85 ? 14.372 5.608 -3.756 1.00 93.12 85 LYS A CA 1
ATOM 679 C C . LYS A 1 85 ? 14.051 5.470 -5.241 1.00 93.12 85 LYS A C 1
ATOM 681 O O . LYS A 1 85 ? 14.845 5.924 -6.057 1.00 93.12 85 LYS A O 1
ATOM 686 N N . ILE A 1 86 ? 12.880 4.926 -5.578 1.00 93.12 86 ILE A N 1
ATOM 687 C CA . ILE A 1 86 ? 12.429 4.768 -6.971 1.00 93.12 86 ILE A CA 1
ATOM 688 C C . ILE A 1 86 ? 12.368 6.119 -7.692 1.00 93.12 86 ILE A C 1
ATOM 690 O O . ILE A 1 86 ? 12.805 6.212 -8.832 1.00 93.12 86 ILE A O 1
ATOM 694 N N . SER A 1 87 ? 11.860 7.171 -7.045 1.00 88.31 87 SER A N 1
ATOM 695 C CA . SER A 1 87 ? 11.709 8.494 -7.667 1.00 88.31 87 SER A CA 1
ATOM 696 C C . SER A 1 87 ? 13.042 9.191 -7.956 1.00 88.31 87 SER A C 1
ATOM 698 O O . SER A 1 87 ? 13.104 10.069 -8.814 1.00 88.31 87 SER A O 1
ATOM 700 N N . THR A 1 88 ? 14.113 8.785 -7.271 1.00 90.75 88 THR A N 1
ATOM 701 C CA . THR A 1 88 ? 15.478 9.290 -7.495 1.00 90.75 8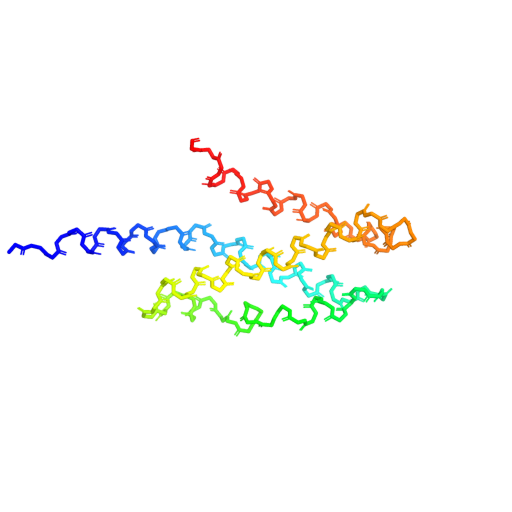8 THR A CA 1
ATOM 702 C C . THR A 1 88 ? 16.318 8.407 -8.425 1.00 90.75 88 THR A C 1
ATOM 704 O O . THR A 1 88 ? 17.356 8.851 -8.924 1.00 90.75 88 THR A O 1
ATOM 707 N N . ASP A 1 89 ? 15.867 7.180 -8.695 1.00 92.44 89 ASP A N 1
ATOM 708 C CA . ASP A 1 89 ? 16.525 6.227 -9.586 1.00 92.44 89 ASP A CA 1
ATOM 709 C C . ASP A 1 89 ? 15.970 6.367 -11.012 1.00 92.44 89 ASP A C 1
ATOM 711 O O . ASP A 1 89 ? 14.875 5.905 -11.341 1.00 92.44 89 ASP A O 1
ATOM 715 N N . HIS A 1 90 ? 16.744 7.036 -11.866 1.00 86.19 90 HIS A N 1
ATOM 716 C CA . HIS A 1 90 ? 16.325 7.417 -13.215 1.00 86.19 90 HIS A CA 1
ATOM 717 C C . HIS A 1 90 ? 16.141 6.211 -14.144 1.00 86.19 90 HIS A C 1
ATOM 719 O O . HIS A 1 90 ? 15.316 6.271 -15.053 1.00 86.19 90 HIS A O 1
ATOM 725 N N . ASP A 1 91 ? 16.865 5.117 -13.900 1.00 87.06 91 ASP A N 1
ATOM 726 C CA . ASP A 1 91 ? 16.781 3.905 -14.717 1.00 87.06 91 ASP A CA 1
ATOM 727 C C . ASP A 1 91 ? 15.575 3.045 -14.308 1.00 87.06 91 ASP A C 1
ATOM 729 O O . ASP A 1 91 ? 15.031 2.279 -15.106 1.00 87.06 91 ASP A O 1
ATOM 733 N N . VAL A 1 92 ? 15.128 3.185 -13.058 1.00 90.69 92 VAL A N 1
ATOM 734 C CA . VAL A 1 92 ? 14.064 2.361 -12.479 1.00 90.69 92 VAL A CA 1
ATOM 735 C C . VAL A 1 92 ? 12.702 3.051 -12.503 1.00 90.69 92 VAL A C 1
ATOM 737 O O . VAL A 1 92 ? 11.685 2.365 -12.617 1.00 90.69 92 VAL A O 1
ATOM 740 N N . ILE A 1 93 ? 12.642 4.385 -12.451 1.00 91.00 93 ILE A N 1
ATOM 741 C CA . ILE A 1 93 ? 11.373 5.129 -12.429 1.00 91.00 93 ILE A CA 1
ATOM 742 C C . ILE A 1 93 ? 10.462 4.763 -13.612 1.00 91.00 93 ILE A C 1
ATOM 744 O O . ILE A 1 93 ? 9.260 4.584 -13.429 1.00 91.00 93 ILE A O 1
ATOM 748 N N . GLU A 1 94 ? 11.023 4.549 -14.808 1.00 89.69 94 GLU A N 1
ATOM 749 C CA . GLU A 1 94 ? 10.250 4.173 -15.998 1.00 89.69 94 GLU A CA 1
ATOM 750 C C 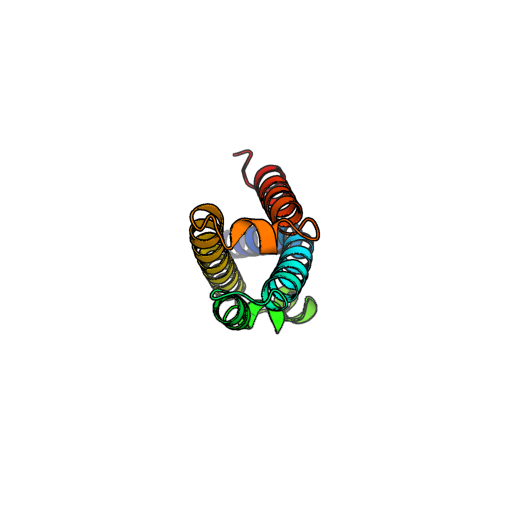. GLU A 1 94 ? 9.582 2.795 -15.851 1.00 89.69 94 GLU A C 1
ATOM 752 O O . GLU A 1 94 ? 8.469 2.587 -16.340 1.00 89.69 94 GLU A O 1
ATOM 757 N N . LEU A 1 95 ? 10.221 1.860 -15.139 1.00 91.44 95 LEU A N 1
ATOM 758 C CA . LEU A 1 95 ? 9.670 0.525 -14.883 1.00 91.44 95 LEU A CA 1
ATOM 759 C C . LEU A 1 95 ? 8.393 0.599 -14.040 1.00 91.44 95 LEU A C 1
ATOM 761 O O . LEU A 1 95 ? 7.477 -0.191 -14.249 1.00 91.44 95 LEU A O 1
ATOM 765 N N . TYR A 1 96 ? 8.329 1.565 -13.124 1.00 89.62 96 TYR A N 1
ATOM 766 C CA . TYR A 1 96 ? 7.184 1.796 -12.245 1.00 89.62 96 TYR A CA 1
ATOM 767 C C . TYR A 1 96 ? 6.142 2.750 -12.843 1.00 89.62 96 TYR A C 1
ATOM 769 O O . TYR A 1 96 ? 4.962 2.668 -12.503 1.00 89.62 96 TYR A O 1
ATOM 777 N N . SER A 1 97 ? 6.537 3.621 -13.771 1.00 85.81 97 SER A N 1
ATOM 778 C CA . SER A 1 97 ? 5.599 4.421 -14.568 1.00 85.81 97 SER A CA 1
ATOM 779 C C . SER A 1 97 ? 4.781 3.556 -15.531 1.00 85.81 97 SER A C 1
ATOM 781 O O . SER A 1 97 ? 3.633 3.874 -15.835 1.00 85.81 97 SER A O 1
ATOM 783 N N . LYS A 1 98 ? 5.337 2.431 -16.001 1.00 73.75 98 LYS A N 1
ATOM 784 C CA . LYS A 1 98 ? 4.614 1.463 -16.836 1.00 73.75 98 LYS A CA 1
ATOM 785 C C . LYS A 1 98 ? 3.530 0.763 -16.005 1.00 73.75 98 LYS A C 1
ATOM 787 O O . LYS A 1 98 ? 3.825 -0.021 -15.111 1.00 73.75 98 LYS A O 1
ATOM 792 N N . GLY A 1 99 ? 2.263 1.031 -16.327 1.00 71.31 99 GLY A N 1
ATOM 793 C CA . GLY A 1 99 ? 1.102 0.479 -15.612 1.00 71.31 99 GLY A CA 1
ATOM 794 C C . GLY A 1 99 ? 0.518 1.400 -14.535 1.00 71.31 99 GLY A C 1
ATOM 795 O O . GLY A 1 99 ? -0.192 0.918 -13.645 1.00 71.31 99 GLY A O 1
ATOM 796 N N . ASP A 1 100 ? 0.824 2.699 -14.616 1.00 87.00 100 ASP A N 1
ATOM 797 C CA . ASP A 1 100 ? 0.260 3.771 -13.789 1.00 87.00 100 ASP A CA 1
ATOM 798 C C . ASP A 1 100 ? 0.490 3.560 -12.281 1.00 87.00 100 ASP A C 1
ATOM 800 O O . ASP A 1 100 ? -0.283 4.028 -11.445 1.00 87.00 100 ASP A O 1
ATOM 804 N N . LEU A 1 101 ? 1.536 2.816 -11.891 1.00 91.38 101 LEU A N 1
ATOM 805 C CA . LEU A 1 101 ? 1.761 2.475 -10.482 1.00 91.38 101 LEU A CA 1
ATOM 806 C C . LEU A 1 101 ? 2.135 3.712 -9.664 1.00 91.38 101 LEU A C 1
ATOM 808 O O . LEU A 1 101 ? 1.665 3.864 -8.538 1.00 91.38 101 LEU A O 1
ATOM 812 N N . LEU A 1 102 ? 2.923 4.622 -10.240 1.00 90.50 102 LEU A N 1
ATOM 813 C CA . LEU A 1 102 ? 3.240 5.902 -9.604 1.00 90.50 102 LEU A CA 1
ATOM 814 C C . LEU A 1 102 ? 1.999 6.799 -9.478 1.00 90.50 102 LEU A C 1
ATOM 816 O O . LEU A 1 102 ? 1.781 7.387 -8.421 1.00 90.50 102 LEU A O 1
ATOM 820 N N . ASP A 1 103 ? 1.124 6.823 -10.485 1.00 90.50 103 ASP A N 1
ATOM 821 C CA . ASP A 1 103 ? -0.143 7.561 -10.408 1.00 90.50 103 ASP A CA 1
ATOM 822 C C . ASP A 1 103 ? -1.076 6.967 -9.344 1.00 90.50 103 ASP A C 1
ATOM 824 O O . ASP A 1 103 ? -1.726 7.696 -8.592 1.00 90.50 103 ASP A O 1
ATOM 828 N N . LYS A 1 104 ? -1.107 5.635 -9.201 1.00 91.81 104 LYS A N 1
ATOM 829 C CA . LYS A 1 104 ? -1.820 4.959 -8.106 1.00 91.81 104 LYS A CA 1
ATOM 830 C C . LYS A 1 104 ? -1.254 5.334 -6.732 1.00 91.81 104 LYS A C 1
ATOM 832 O O . LYS A 1 104 ? -2.045 5.518 -5.806 1.00 91.81 104 LYS A O 1
ATOM 837 N N . CYS A 1 105 ? 0.064 5.511 -6.588 1.00 91.31 105 CYS A N 1
ATOM 838 C CA . CYS A 1 105 ? 0.660 6.046 -5.355 1.00 91.31 105 CYS A CA 1
ATOM 839 C C . CYS A 1 105 ? 0.164 7.460 -5.053 1.00 91.31 105 CYS A C 1
ATOM 841 O O . CYS A 1 105 ? -0.254 7.735 -3.928 1.00 91.31 105 CYS A O 1
ATOM 843 N N . VAL A 1 106 ? 0.179 8.344 -6.054 1.00 90.25 106 VAL A N 1
ATOM 844 C CA . VAL A 1 106 ? -0.288 9.733 -5.914 1.00 90.25 106 VAL A CA 1
ATOM 845 C C . VAL A 1 106 ? -1.771 9.772 -5.544 1.00 90.25 106 VAL A C 1
ATOM 847 O O . VAL A 1 106 ? -2.173 10.537 -4.666 1.00 90.25 106 VAL A O 1
ATOM 850 N N . ASN A 1 107 ? -2.590 8.914 -6.153 1.00 91.50 107 ASN A N 1
ATOM 851 C CA . ASN A 1 107 ? -4.009 8.794 -5.831 1.00 91.50 107 ASN A CA 1
ATOM 852 C C . ASN A 1 107 ? -4.232 8.316 -4.390 1.00 91.50 107 ASN A C 1
ATOM 854 O O . ASN A 1 107 ? -5.023 8.926 -3.668 1.00 91.50 107 ASN A O 1
ATOM 858 N N . LEU A 1 108 ? -3.506 7.285 -3.941 1.00 91.31 108 LEU A N 1
ATOM 859 C CA . LEU A 1 108 ? -3.564 6.811 -2.556 1.00 91.31 108 LEU A CA 1
ATOM 860 C C . LEU A 1 108 ? -3.178 7.926 -1.575 1.00 91.31 108 LEU A C 1
ATOM 862 O O . LEU A 1 108 ? -3.910 8.196 -0.624 1.00 91.31 108 LEU A O 1
ATOM 866 N N . GLN A 1 109 ? -2.067 8.621 -1.832 1.00 89.25 109 GLN A N 1
ATOM 867 C CA . GLN A 1 109 ? -1.617 9.748 -1.015 1.00 89.25 109 GLN A CA 1
ATOM 868 C C . GLN A 1 109 ? -2.670 10.862 -0.970 1.00 89.25 109 GLN A C 1
ATOM 870 O O . GLN A 1 109 ? -3.004 11.366 0.101 1.00 89.25 109 GLN A O 1
ATOM 875 N N . THR A 1 110 ? -3.238 11.218 -2.121 1.00 90.25 110 THR A N 1
ATOM 876 C CA . THR A 1 110 ? -4.277 12.246 -2.230 1.00 90.25 110 THR A CA 1
ATOM 877 C C . THR A 1 110 ? -5.523 11.865 -1.434 1.00 90.25 110 THR A C 1
ATOM 879 O O . THR A 1 110 ? -6.087 12.710 -0.740 1.00 90.25 110 THR A O 1
ATOM 882 N N . ASN A 1 111 ? -5.951 10.603 -1.495 1.00 90.06 111 ASN A N 1
ATOM 883 C CA . ASN A 1 111 ? -7.103 10.117 -0.737 1.00 90.06 111 ASN A CA 1
ATOM 884 C C . ASN A 1 111 ? -6.847 10.160 0.773 1.00 90.06 111 ASN A C 1
ATOM 886 O O . ASN A 1 111 ? -7.710 10.615 1.524 1.00 90.06 111 ASN A O 1
ATOM 890 N N . LEU A 1 112 ? 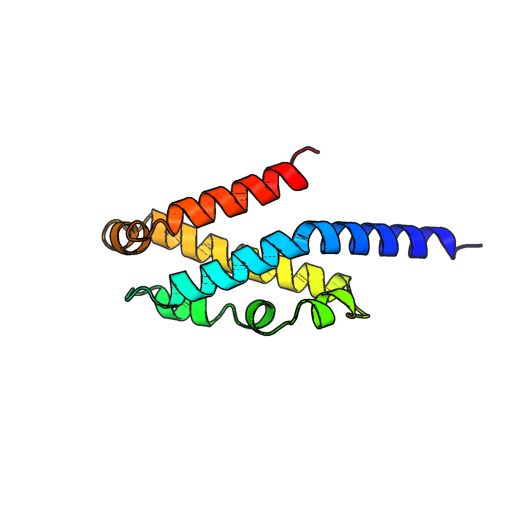-5.651 9.761 1.212 1.00 87.38 112 LEU A N 1
ATOM 891 C CA . LEU A 1 112 ? -5.246 9.849 2.615 1.00 87.38 112 LEU A CA 1
ATOM 892 C C . LEU A 1 112 ? -5.224 11.305 3.105 1.00 87.38 112 LEU A C 1
ATOM 894 O O . LEU A 1 112 ? -5.798 11.606 4.148 1.00 87.38 112 LEU A O 1
ATOM 898 N N . ILE A 1 113 ? -4.647 12.231 2.335 1.00 87.50 113 ILE A N 1
ATOM 899 C CA . ILE A 1 113 ? -4.613 13.662 2.684 1.00 87.50 113 ILE A CA 1
ATOM 900 C C . ILE A 1 113 ? -6.022 14.265 2.709 1.00 87.50 113 ILE A C 1
ATOM 902 O O . ILE A 1 113 ? -6.350 15.015 3.622 1.00 87.50 113 ILE A O 1
ATOM 906 N N . LYS A 1 114 ? -6.896 13.926 1.756 1.00 86.94 114 LYS A N 1
ATOM 907 C CA . LYS A 1 114 ? -8.291 14.400 1.769 1.00 86.94 114 LYS A CA 1
ATOM 908 C C . LYS A 1 114 ? -9.045 13.946 3.018 1.00 86.94 114 LYS A C 1
ATOM 910 O O . LYS A 1 114 ? -9.856 14.704 3.537 1.00 86.94 114 LYS A O 1
ATOM 915 N N . LYS A 1 115 ? -8.791 12.721 3.482 1.00 86.06 115 LYS A N 1
ATOM 916 C CA . LYS A 1 115 ? -9.467 12.138 4.648 1.00 86.06 115 LYS A CA 1
ATOM 917 C C . LYS A 1 115 ? -8.905 12.622 5.982 1.00 86.06 115 LYS A C 1
ATOM 919 O O . LYS A 1 115 ? -9.674 12.784 6.920 1.00 86.06 115 LYS A O 1
ATOM 924 N N . PHE A 1 116 ? -7.592 12.832 6.066 1.00 83.62 116 PHE A N 1
ATOM 925 C CA . PHE A 1 116 ? -6.899 13.030 7.346 1.00 83.62 116 PHE A CA 1
ATOM 926 C C . PHE A 1 116 ? -6.002 14.277 7.400 1.00 83.62 116 PHE A C 1
ATOM 928 O O . PHE A 1 116 ? -5.617 14.708 8.479 1.00 83.62 116 PHE A O 1
ATOM 935 N N . GLY A 1 117 ? -5.651 14.865 6.257 1.00 68.75 117 GLY A N 1
ATOM 936 C CA . GLY A 1 117 ? -4.746 16.017 6.143 1.00 68.75 117 GLY A CA 1
ATOM 937 C C . GLY A 1 117 ? -5.433 17.383 6.173 1.00 68.75 117 GLY A C 1
ATOM 938 O O . GLY A 1 117 ? -4.751 18.399 6.113 1.00 68.75 117 GLY A O 1
ATOM 939 N N . SER A 1 118 ? -6.765 17.421 6.261 1.00 56.03 118 SER A N 1
ATOM 940 C CA . SER A 1 118 ? -7.521 18.653 6.515 1.00 56.03 118 SER A CA 1
ATOM 941 C C . SER A 1 118 ? -7.734 18.800 8.023 1.00 56.03 118 SER A C 1
ATOM 943 O O . SER A 1 118 ? -8.831 18.551 8.517 1.00 56.03 118 SER A O 1
ATOM 945 N N . SER A 1 119 ? -6.657 19.108 8.749 1.00 46.66 119 SER A N 1
ATOM 946 C CA . SER A 1 119 ? -6.690 19.533 10.158 1.00 46.66 119 SER A CA 1
ATOM 947 C C . SER A 1 119 ? -6.123 20.939 10.274 1.00 46.66 119 SER A C 1
ATOM 949 O O . SER A 1 119 ? -5.048 21.169 9.676 1.00 46.66 119 SER A O 1
#

Foldseek 3Di:
DPPPVVVVVVVVLLVVLVLCVVLLVLVLVLLVVCLPQPDPCNVLSVVLVPSNPQDPCNCNPPPCSVVSVVNVVVSVVSVVVSVVVLVPDPVRVVSCPVPCSVVSVVVSVVSCCVRPVPD

Solvent-accessible surface area (backbone atoms only — not comparable to full-atom values): 6891 Å² total; per-residue (Å²): 140,84,66,64,69,60,51,50,55,50,52,50,53,49,52,54,50,61,72,42,46,67,55,52,53,53,48,41,53,48,42,56,53,55,38,68,43,92,54,96,58,18,66,62,39,64,64,59,44,68,72,64,71,50,50,71,66,56,67,73,66,39,92,53,56,66,62,51,52,54,49,51,52,53,48,53,52,54,50,49,58,50,50,56,49,39,76,71,33,80,85,50,36,60,64,43,51,60,84,48,49,55,58,50,48,52,50,52,51,50,53,50,38,70,75,67,61,82,118